Protein AF-A0A151Z0E7-F1 (afdb_monomer_lite)

Sequence (100 aa):
MGKRKIGKLGTPREKFATNGQTYTHAEGDVFWHLYKYRKSKKILGGKATLVVDRPFCGPCGDGRGVQNLVEEVGLDELIVKTPDGKEIIRPRPGYKRQSW

Secondary structure (DSSP, 8-state):
-----------GGGS-SS-TTGGGSHHHHHHHHHHHHHHHTT----EEEEE-SSPPPTTTTTT-HHHHHHHHTT-SEEEEEETTEEEEE-PPTT--PPP-

Structure (mmCIF, N/CA/C/O backbone):
data_AF-A0A151Z0E7-F1
#
_entry.id   AF-A0A151Z0E7-F1
#
loop_
_atom_site.group_PDB
_atom_site.id
_atom_site.type_symbol
_atom_site.label_atom_id
_atom_site.label_alt_id
_atom_site.label_comp_id
_atom_site.label_asym_id
_atom_site.label_entity_id
_atom_site.label_seq_id
_atom_site.pdbx_PDB_ins_code
_atom_site.Cartn_x
_atom_site.Cartn_y
_atom_site.Cartn_z
_atom_site.occupancy
_atom_site.B_iso_or_equiv
_atom_site.auth_seq_id
_atom_site.auth_comp_id
_atom_site.auth_asym_id
_atom_site.auth_atom_id
_atom_site.pdbx_PDB_model_num
ATOM 1 N N . MET A 1 1 ? -30.453 31.744 -26.402 1.00 42.69 1 MET A N 1
ATOM 2 C CA . MET A 1 1 ? -29.267 30.858 -26.312 1.00 42.69 1 MET A CA 1
ATOM 3 C C . MET A 1 1 ? -28.765 30.791 -24.871 1.00 42.69 1 MET A C 1
ATOM 5 O O . MET A 1 1 ? -28.176 31.752 -24.393 1.00 42.69 1 MET A O 1
ATOM 9 N N . GLY A 1 2 ? -29.038 29.696 -24.155 1.00 37.84 2 GLY A N 1
ATOM 10 C CA . GLY A 1 2 ? -28.633 29.522 -22.754 1.00 37.84 2 GLY A CA 1
ATOM 11 C C . GLY A 1 2 ? -27.142 29.200 -22.611 1.00 37.84 2 GLY A C 1
ATOM 12 O O . GLY A 1 2 ? -26.643 28.260 -23.229 1.00 37.84 2 GLY A O 1
ATOM 13 N N . LYS A 1 3 ? -26.423 29.970 -21.787 1.00 41.34 3 LYS A N 1
ATOM 14 C CA . LYS A 1 3 ? -25.031 29.677 -21.422 1.00 41.34 3 LYS A CA 1
ATOM 15 C C . LYS A 1 3 ? -25.011 28.451 -20.503 1.00 41.34 3 LYS A C 1
ATOM 17 O O . LYS A 1 3 ? -25.486 28.517 -19.371 1.00 41.34 3 LYS A O 1
ATOM 22 N N . ARG A 1 4 ? -24.476 27.327 -20.993 1.00 39.62 4 ARG A N 1
ATOM 23 C CA . ARG A 1 4 ? -24.214 26.124 -20.186 1.00 39.62 4 ARG A CA 1
ATOM 24 C C . ARG A 1 4 ? -23.253 26.491 -19.053 1.00 39.62 4 ARG A C 1
ATOM 26 O O . ARG A 1 4 ? -22.113 26.868 -19.310 1.00 39.62 4 ARG A O 1
ATOM 33 N N . LYS A 1 5 ? -23.719 26.392 -17.805 1.00 41.59 5 LYS A N 1
ATOM 34 C CA . LYS A 1 5 ? -22.858 26.465 -16.622 1.00 41.59 5 LYS A CA 1
ATOM 35 C C . LYS A 1 5 ? -21.966 25.226 -16.631 1.00 41.59 5 LYS A C 1
ATOM 37 O O . LYS A 1 5 ? -22.448 24.120 -16.409 1.00 41.59 5 LYS A O 1
ATOM 42 N N . ILE A 1 6 ? -20.682 25.417 -16.921 1.00 51.28 6 ILE A N 1
ATOM 43 C CA . ILE A 1 6 ? -19.656 24.399 -16.698 1.00 51.28 6 ILE A CA 1
ATOM 44 C C . ILE A 1 6 ? -19.621 24.195 -15.183 1.00 51.28 6 ILE A C 1
ATOM 46 O O . ILE A 1 6 ? -19.205 25.086 -14.440 1.00 51.28 6 ILE A O 1
ATOM 50 N N . GLY A 1 7 ? -20.180 23.075 -14.721 1.00 40.00 7 GLY A N 1
ATOM 51 C CA . GLY A 1 7 ? -20.132 22.691 -13.317 1.00 40.00 7 GLY A CA 1
ATOM 52 C C . GLY A 1 7 ? -18.682 22.717 -12.852 1.00 40.00 7 GLY A C 1
ATOM 53 O O . GLY A 1 7 ? -17.802 22.228 -13.560 1.00 40.00 7 GLY A O 1
ATOM 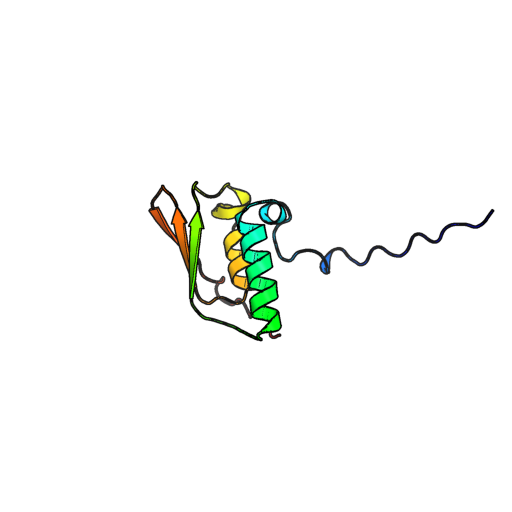54 N N . LYS A 1 8 ? -18.436 23.340 -11.694 1.00 43.38 8 LYS A N 1
ATOM 55 C CA . LYS A 1 8 ? -17.125 23.354 -11.044 1.00 43.38 8 LYS A CA 1
ATOM 56 C C . LYS A 1 8 ? -16.624 21.913 -10.973 1.00 43.38 8 LYS A C 1
ATOM 58 O O . LYS A 1 8 ? -17.156 21.117 -10.203 1.00 43.38 8 LYS A O 1
ATOM 63 N N . LEU A 1 9 ? -15.627 21.584 -11.791 1.00 40.03 9 LEU A N 1
ATOM 64 C CA . LEU A 1 9 ? -14.808 20.402 -11.581 1.00 40.03 9 LEU A CA 1
ATOM 65 C C . LEU A 1 9 ? -14.248 20.552 -10.166 1.00 40.03 9 LEU A C 1
ATOM 67 O O . LEU A 1 9 ? -13.531 21.514 -9.886 1.00 40.03 9 LEU A O 1
ATOM 71 N N . GLY A 1 10 ? -14.686 19.669 -9.265 1.00 41.50 10 GLY A N 1
ATOM 72 C CA . GLY A 1 10 ? -14.189 19.601 -7.897 1.00 41.50 10 GLY A CA 1
ATOM 73 C C . GLY A 1 10 ? -12.664 19.636 -7.897 1.00 41.50 10 GLY A C 1
ATOM 74 O O . GLY A 1 10 ? -12.017 19.174 -8.841 1.00 41.50 10 GLY A O 1
ATOM 75 N N . THR A 1 11 ? -12.093 20.261 -6.873 1.00 39.81 11 THR A N 1
ATOM 76 C CA . THR A 1 11 ? -10.648 20.469 -6.781 1.00 39.81 11 THR A CA 1
ATOM 77 C C . THR A 1 11 ? -9.894 19.144 -6.992 1.00 39.81 11 THR A C 1
ATOM 79 O O . THR A 1 11 ? -10.347 18.118 -6.481 1.00 39.81 11 THR A O 1
ATOM 82 N N . PRO A 1 12 ? -8.738 19.125 -7.682 1.00 44.06 12 PRO A N 1
ATOM 83 C CA . PRO A 1 12 ? -8.000 17.890 -7.981 1.00 44.06 12 PRO A CA 1
ATOM 84 C C . PRO A 1 12 ? -7.623 17.033 -6.758 1.00 44.06 12 PRO A C 1
ATOM 86 O O . PRO A 1 12 ? -7.248 15.879 -6.914 1.00 44.06 12 PRO A O 1
ATOM 89 N N . ARG A 1 13 ? -7.738 17.569 -5.534 1.00 40.88 13 ARG A N 1
ATOM 90 C CA . ARG A 1 13 ? -7.376 16.890 -4.280 1.00 40.88 13 ARG A CA 1
ATOM 91 C C . ARG A 1 13 ? -8.344 15.790 -3.837 1.00 40.88 13 ARG A C 1
ATOM 93 O O . ARG A 1 13 ? -7.994 15.046 -2.931 1.00 40.88 13 ARG A O 1
ATOM 100 N N . GLU A 1 14 ? -9.511 15.654 -4.465 1.00 41.69 14 GLU A N 1
ATOM 101 C CA . GLU A 1 14 ? -10.423 14.524 -4.205 1.00 41.69 14 GLU A CA 1
ATOM 102 C C . GLU A 1 14 ? -10.215 13.341 -5.167 1.00 41.69 14 GLU A C 1
ATOM 104 O O . GLU A 1 14 ? -10.898 12.324 -5.059 1.00 41.69 14 GLU A O 1
ATOM 109 N N . LYS A 1 15 ? -9.257 13.432 -6.099 1.00 42.47 15 LYS A N 1
ATOM 110 C CA . LYS A 1 15 ? -8.973 12.377 -7.075 1.00 42.47 15 LYS A CA 1
ATOM 111 C C . LYS A 1 15 ? -7.508 11.952 -6.996 1.00 42.47 15 LYS A C 1
ATOM 113 O O . LYS A 1 15 ? -6.644 12.579 -7.594 1.00 42.47 15 LYS A O 1
ATOM 118 N N . PHE A 1 16 ? -7.319 10.825 -6.308 1.00 41.72 16 PHE A N 1
ATOM 119 C CA . PHE A 1 16 ? -6.128 9.972 -6.248 1.00 41.72 16 PHE A CA 1
ATOM 120 C C . PHE A 1 16 ? -5.041 10.426 -5.263 1.00 41.72 16 PHE A C 1
ATOM 122 O O . PHE A 1 16 ? -4.284 11.355 -5.522 1.00 41.72 16 PHE A O 1
ATOM 129 N N . ALA A 1 17 ? -4.937 9.717 -4.133 1.00 47.62 17 ALA A N 1
ATOM 130 C CA . ALA A 1 17 ? -3.751 9.750 -3.275 1.00 47.62 17 ALA A CA 1
ATOM 131 C C . ALA A 1 17 ? -2.656 8.755 -3.762 1.00 47.62 17 ALA A C 1
ATOM 133 O O . ALA A 1 17 ? -1.588 8.634 -3.162 1.00 47.62 17 ALA A O 1
ATOM 134 N N . THR A 1 18 ? -2.869 8.169 -4.947 1.00 48.84 18 THR A N 1
ATOM 135 C CA . THR A 1 18 ? -1.894 7.436 -5.758 1.00 48.84 18 THR A CA 1
ATOM 136 C C . THR A 1 18 ? -1.179 8.398 -6.708 1.00 48.84 18 THR A C 1
ATOM 138 O O . THR A 1 18 ? -1.822 9.288 -7.270 1.00 48.84 18 THR A O 1
ATOM 141 N N . ASN A 1 19 ? 0.117 8.205 -6.997 1.00 54.41 19 ASN A N 1
ATOM 142 C CA . ASN A 1 19 ? 0.709 8.921 -8.135 1.00 54.41 19 ASN A CA 1
ATOM 143 C C . ASN A 1 19 ? -0.103 8.568 -9.408 1.00 54.41 19 ASN A C 1
ATOM 145 O O . ASN A 1 19 ? -0.548 7.429 -9.570 1.00 54.41 19 ASN A O 1
ATOM 149 N N . GLY A 1 20 ? -0.368 9.542 -10.285 1.00 52.97 20 GLY A N 1
ATOM 150 C CA . GLY A 1 20 ? -1.294 9.348 -11.414 1.00 52.97 20 GLY A CA 1
ATOM 151 C C . GLY A 1 20 ? -0.871 8.260 -12.414 1.00 52.97 20 GLY A C 1
ATOM 152 O O . GLY A 1 20 ? -1.687 7.835 -13.221 1.00 52.97 20 GLY A O 1
ATOM 153 N N . GLN A 1 21 ? 0.383 7.801 -12.355 1.00 55.03 21 GLN A N 1
ATOM 154 C CA . GLN A 1 21 ? 0.910 6.701 -13.170 1.00 55.03 21 GLN A CA 1
ATOM 155 C C . GLN A 1 21 ? 0.587 5.323 -12.579 1.00 55.03 21 GLN A C 1
ATOM 157 O O . GLN A 1 21 ? 0.325 4.384 -13.317 1.00 55.03 21 GLN A O 1
ATOM 162 N N . THR A 1 22 ? 0.550 5.198 -11.251 1.00 61.91 22 THR A N 1
ATOM 163 C CA . THR A 1 22 ? 0.248 3.926 -10.581 1.00 61.91 22 THR A CA 1
ATOM 164 C C . THR A 1 22 ? -1.223 3.552 -10.769 1.00 61.91 22 THR A C 1
ATOM 166 O O . THR A 1 22 ? -1.535 2.373 -10.857 1.00 61.91 22 THR A O 1
ATOM 169 N N . TYR A 1 23 ? -2.124 4.535 -10.911 1.00 64.38 23 TYR A N 1
ATOM 170 C CA . TYR A 1 23 ? -3.565 4.308 -11.103 1.00 64.38 23 TYR A CA 1
ATOM 171 C C . TYR A 1 23 ? -3.911 3.449 -12.334 1.00 64.38 23 TYR A C 1
ATOM 173 O O . TYR A 1 23 ? -4.913 2.743 -12.316 1.00 64.38 23 TYR A O 1
ATOM 181 N N . THR A 1 24 ? -3.101 3.494 -13.396 1.00 72.38 24 THR A N 1
ATOM 182 C CA . THR A 1 24 ? -3.329 2.707 -14.622 1.00 72.38 24 THR A CA 1
ATOM 183 C C . THR A 1 24 ? -2.515 1.414 -14.672 1.00 72.38 24 THR A C 1
ATOM 185 O O . THR A 1 24 ? -2.562 0.704 -15.674 1.00 72.38 24 THR A O 1
ATOM 188 N N . HIS A 1 25 ? -1.751 1.107 -13.624 1.00 80.69 25 HIS A N 1
ATOM 189 C CA . HIS A 1 25 ? -0.927 -0.093 -13.531 1.00 80.69 25 HIS A CA 1
ATOM 190 C C . HIS A 1 25 ? -1.614 -1.188 -12.702 1.00 80.69 25 HIS A C 1
ATOM 192 O O . HIS A 1 25 ? -2.518 -0.918 -11.910 1.00 80.69 25 HIS A O 1
ATOM 198 N N . ALA A 1 26 ? -1.158 -2.433 -12.870 1.00 81.25 26 ALA A N 1
ATOM 199 C CA . ALA A 1 26 ? -1.719 -3.596 -12.181 1.00 81.25 26 ALA A CA 1
ATOM 200 C C . ALA A 1 26 ? -1.672 -3.446 -10.649 1.00 81.25 26 ALA A C 1
ATOM 202 O O . ALA A 1 26 ? -2.619 -3.811 -9.954 1.00 81.25 26 ALA A O 1
ATOM 203 N N . GLU A 1 27 ? -0.603 -2.848 -10.120 1.00 85.81 27 GLU A N 1
ATOM 204 C CA . GLU A 1 27 ? -0.444 -2.572 -8.695 1.00 85.81 27 GLU A CA 1
ATOM 205 C C . GLU A 1 27 ? -1.518 -1.594 -8.201 1.00 85.81 27 GLU A C 1
ATOM 207 O O . GLU A 1 27 ? -2.132 -1.825 -7.160 1.00 85.81 27 GLU A O 1
ATOM 212 N N . GLY A 1 28 ? -1.801 -0.530 -8.957 1.00 85.12 28 GLY A N 1
ATOM 213 C CA . GLY A 1 28 ? -2.829 0.442 -8.590 1.00 85.12 28 GLY A CA 1
ATOM 214 C C . GLY A 1 28 ? -4.233 -0.147 -8.566 1.00 85.12 28 GLY A C 1
ATOM 215 O O . GLY A 1 28 ? -4.982 0.127 -7.628 1.00 85.12 28 GLY A O 1
ATOM 216 N N . ASP A 1 29 ? -4.584 -0.986 -9.542 1.00 87.25 29 ASP A N 1
ATOM 217 C CA . ASP A 1 29 ? -5.913 -1.607 -9.608 1.00 87.25 29 ASP A CA 1
ATOM 218 C C . ASP A 1 29 ? -6.172 -2.541 -8.413 1.00 87.25 29 ASP A C 1
ATOM 220 O O . ASP A 1 29 ? -7.177 -2.412 -7.701 1.00 87.25 29 ASP A O 1
ATOM 224 N N . VAL A 1 30 ? -5.213 -3.421 -8.105 1.00 90.25 30 VAL A N 1
ATOM 225 C CA . VAL A 1 30 ? -5.323 -4.347 -6.966 1.00 90.25 30 VAL A CA 1
ATOM 226 C C . VAL A 1 30 ? -5.412 -3.583 -5.644 1.00 90.25 30 VAL A C 1
ATOM 228 O O . VAL A 1 30 ? -6.248 -3.907 -4.792 1.00 90.25 30 VAL A O 1
ATOM 231 N N . PHE A 1 31 ? -4.605 -2.534 -5.466 1.00 92.19 31 PHE A N 1
ATOM 232 C CA . PHE A 1 31 ? -4.675 -1.710 -4.260 1.00 92.19 31 PHE A CA 1
ATOM 233 C C . PHE A 1 31 ? -5.959 -0.889 -4.174 1.00 92.19 31 PHE A C 1
ATOM 235 O O . PHE A 1 31 ? -6.471 -0.703 -3.072 1.00 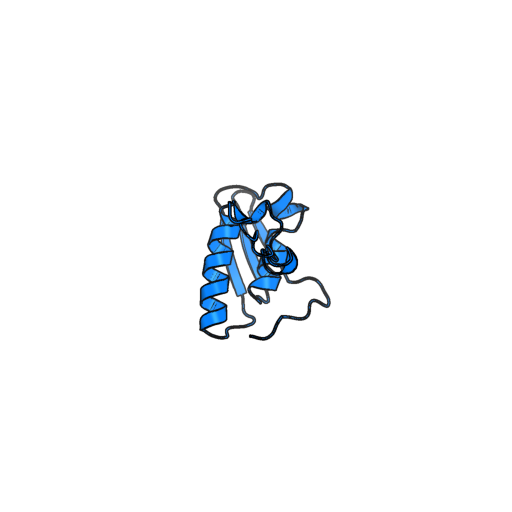92.19 31 PHE A O 1
ATOM 242 N N . TRP A 1 32 ? -6.545 -0.459 -5.293 1.00 89.31 32 TRP A N 1
ATOM 243 C CA . TRP A 1 32 ? -7.846 0.206 -5.288 1.00 89.31 32 TRP A CA 1
ATOM 244 C C . TRP A 1 32 ? -8.969 -0.727 -4.823 1.00 89.31 32 TRP A C 1
ATOM 246 O O . TRP A 1 32 ? -9.832 -0.341 -4.025 1.00 89.31 32 TRP A O 1
ATOM 256 N N . HIS A 1 33 ? -8.957 -1.982 -5.273 1.00 89.31 33 HIS A N 1
ATOM 257 C CA . HIS A 1 33 ? -9.882 -3.005 -4.783 1.00 89.31 33 HIS A CA 1
ATOM 258 C C . HIS A 1 33 ? -9.683 -3.288 -3.295 1.00 89.31 33 HIS A C 1
ATOM 260 O O . HIS A 1 33 ? -10.659 -3.294 -2.534 1.00 89.31 33 HIS A O 1
ATOM 266 N N . LEU A 1 34 ? -8.430 -3.421 -2.861 1.00 92.19 34 LEU A N 1
ATOM 267 C CA . LEU A 1 34 ? -8.089 -3.603 -1.456 1.00 92.19 34 LEU A CA 1
ATOM 268 C C . LEU A 1 34 ? -8.532 -2.409 -0.597 1.00 92.19 34 LEU A C 1
ATOM 270 O O . LEU A 1 34 ? -9.117 -2.612 0.468 1.00 92.19 34 LEU A O 1
ATOM 274 N N . TYR A 1 35 ? -8.315 -1.181 -1.068 1.00 91.81 35 TYR A N 1
ATOM 275 C CA . TYR A 1 35 ? -8.738 0.053 -0.408 1.00 91.81 35 TYR A CA 1
ATOM 276 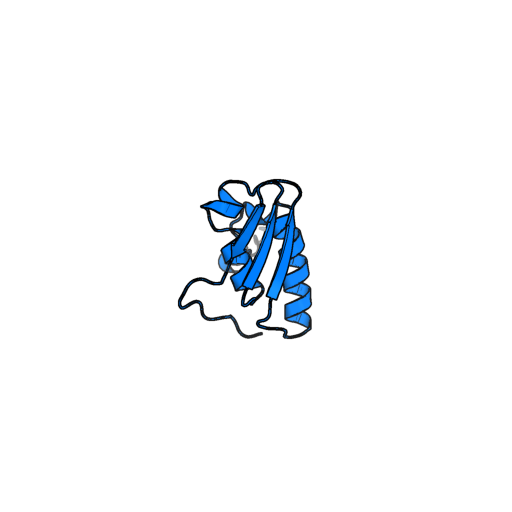C C . TYR A 1 35 ? -10.247 0.057 -0.168 1.00 91.81 35 TYR A C 1
ATOM 278 O O . TYR A 1 35 ? -10.693 0.180 0.973 1.00 91.81 35 TYR A O 1
ATOM 286 N N . LYS A 1 36 ? -11.045 -0.142 -1.229 1.00 90.44 36 LYS A N 1
ATOM 287 C CA . LYS A 1 36 ? -12.514 -0.174 -1.137 1.00 90.44 36 LYS A CA 1
ATOM 288 C C . LYS A 1 36 ? -12.987 -1.230 -0.137 1.00 90.44 36 LYS A C 1
ATOM 290 O O . LYS A 1 36 ? -13.827 -0.934 0.715 1.00 90.44 36 LYS A O 1
ATOM 295 N N . TYR A 1 37 ? -12.420 -2.437 -0.206 1.00 92.56 37 TYR A N 1
ATOM 296 C CA . TYR A 1 37 ? -12.747 -3.521 0.717 1.00 92.56 37 TYR A CA 1
ATOM 297 C C . TYR A 1 37 ? -12.432 -3.143 2.170 1.00 92.56 37 TYR A C 1
ATOM 299 O O . TYR A 1 37 ? -13.326 -3.154 3.019 1.00 92.56 37 TYR A O 1
ATOM 307 N N . ARG A 1 38 ? -11.190 -2.745 2.461 1.00 93.44 38 ARG A N 1
ATOM 308 C CA . ARG A 1 38 ? -10.735 -2.424 3.824 1.00 93.44 38 ARG A CA 1
ATOM 309 C C . ARG A 1 38 ? -11.478 -1.236 4.413 1.00 93.44 38 ARG A C 1
ATOM 311 O O . ARG A 1 38 ? -11.859 -1.296 5.579 1.00 93.44 38 ARG A O 1
ATOM 318 N N . LYS A 1 39 ? -11.758 -0.211 3.605 1.00 91.06 39 LYS A N 1
ATOM 319 C CA . LYS A 1 39 ? -12.579 0.935 4.003 1.00 91.06 39 LYS A CA 1
ATOM 320 C C . LYS A 1 39 ? -13.988 0.506 4.397 1.00 91.06 39 LYS A C 1
ATOM 322 O O . LYS A 1 39 ? -14.449 0.864 5.474 1.00 91.06 39 LYS A O 1
ATOM 327 N N . SER A 1 40 ? -14.645 -0.325 3.583 1.00 93.38 40 SER A N 1
ATOM 328 C CA . SER A 1 40 ?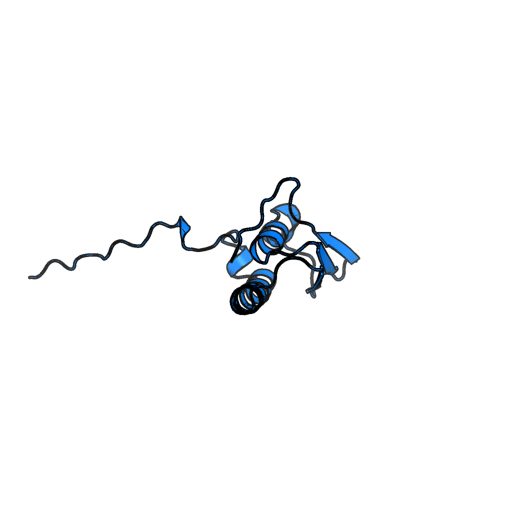 -15.996 -0.828 3.892 1.00 93.38 40 SER A CA 1
ATOM 329 C C . SER A 1 40 ? -16.056 -1.659 5.180 1.00 93.38 40 SER A C 1
ATOM 331 O O . SER A 1 40 ? -17.084 -1.697 5.850 1.00 93.38 40 SER A O 1
ATOM 333 N N . LYS A 1 41 ? -14.946 -2.315 5.536 1.00 95.19 41 LYS A N 1
ATOM 334 C CA . LYS A 1 41 ? -14.815 -3.159 6.728 1.00 95.19 41 LYS A CA 1
ATOM 335 C C . LYS A 1 41 ? -14.158 -2.453 7.917 1.00 95.19 41 LYS A C 1
ATOM 337 O O . LYS A 1 41 ? -14.010 -3.084 8.957 1.00 95.19 41 LYS A O 1
ATOM 342 N N . LYS A 1 42 ? -13.759 -1.183 7.773 1.00 93.69 42 LYS A N 1
ATOM 343 C CA . LYS A 1 42 ? -12.998 -0.414 8.776 1.00 93.69 42 LYS A CA 1
ATOM 344 C C . LYS A 1 42 ? -11.745 -1.144 9.280 1.00 93.69 42 LYS A C 1
ATOM 346 O O . LYS A 1 42 ? -11.438 -1.148 10.468 1.00 93.69 42 LYS A O 1
ATOM 351 N N . ILE A 1 43 ? -11.024 -1.798 8.368 1.00 93.75 43 ILE A N 1
ATOM 352 C CA . ILE A 1 43 ? -9.799 -2.541 8.690 1.00 93.75 43 ILE A CA 1
ATOM 353 C C . ILE A 1 43 ? -8.591 -1.614 8.545 1.00 93.75 43 ILE A C 1
ATOM 355 O O . ILE A 1 43 ? -8.369 -1.040 7.478 1.00 93.75 43 ILE A O 1
ATOM 359 N N . LEU A 1 44 ? -7.780 -1.539 9.600 1.00 94.31 44 LEU A N 1
ATOM 360 C CA . LEU A 1 44 ? -6.502 -0.830 9.651 1.00 94.31 44 LEU A CA 1
ATOM 361 C C . LEU A 1 44 ? -5.402 -1.760 10.179 1.00 94.31 44 LEU A C 1
ATOM 363 O O . LEU A 1 44 ? -5.669 -2.672 10.957 1.00 94.31 44 LEU A O 1
ATOM 367 N N . GLY A 1 45 ? -4.165 -1.519 9.752 1.00 93.88 45 GLY A N 1
ATOM 368 C CA . GLY A 1 45 ? -2.993 -2.322 10.099 1.00 93.88 45 GLY A CA 1
ATOM 369 C C . GLY A 1 45 ? -2.936 -3.681 9.396 1.00 93.88 45 GLY A C 1
ATOM 370 O O . GLY A 1 45 ? -3.650 -3.959 8.427 1.00 93.88 45 GLY A O 1
ATOM 371 N N . GLY A 1 46 ? -2.060 -4.543 9.885 1.00 95.44 46 GLY A N 1
ATOM 372 C CA . GLY A 1 46 ? -1.819 -5.875 9.358 1.00 95.44 46 GLY A CA 1
ATOM 373 C C . GLY A 1 46 ? -0.834 -5.908 8.193 1.00 95.44 46 GLY A C 1
ATOM 374 O O . GLY A 1 46 ? -0.318 -4.891 7.720 1.00 95.44 46 GLY A O 1
ATOM 375 N N . LYS A 1 47 ? -0.571 -7.134 7.744 1.00 97.25 47 LYS A N 1
ATOM 376 C CA . LYS A 1 47 ? 0.400 -7.443 6.699 1.00 97.25 47 LYS A CA 1
ATOM 377 C C . LYS A 1 47 ? -0.303 -7.985 5.463 1.00 97.25 47 LYS A C 1
ATOM 379 O O . LYS A 1 47 ? -1.269 -8.735 5.589 1.00 97.25 47 LYS A O 1
ATOM 384 N N . ALA A 1 48 ? 0.201 -7.645 4.284 1.00 96.44 48 ALA A N 1
ATOM 385 C CA . ALA A 1 48 ? -0.262 -8.205 3.017 1.00 96.44 48 ALA A CA 1
ATOM 386 C C . ALA A 1 48 ? 0.915 -8.713 2.178 1.00 96.44 48 ALA A C 1
ATOM 388 O O . ALA A 1 48 ? 2.069 -8.359 2.424 1.00 96.44 48 ALA A O 1
ATOM 389 N N . THR A 1 49 ? 0.621 -9.550 1.183 1.00 96.88 49 THR A N 1
ATOM 390 C CA . THR A 1 49 ? 1.593 -9.962 0.165 1.00 96.88 49 THR A CA 1
ATOM 391 C C . THR A 1 49 ? 1.086 -9.555 -1.209 1.00 96.88 49 THR A C 1
ATOM 393 O O . THR A 1 49 ? -0.044 -9.887 -1.560 1.00 96.88 49 THR A O 1
ATOM 396 N N . LEU A 1 50 ? 1.927 -8.866 -1.975 1.00 95.19 50 LEU A N 1
ATOM 397 C CA . LEU A 1 50 ? 1.736 -8.627 -3.399 1.00 95.19 50 LEU A CA 1
ATOM 398 C C . LEU A 1 50 ? 2.664 -9.565 -4.172 1.00 95.19 50 LEU A C 1
ATOM 400 O O . LEU A 1 50 ? 3.848 -9.672 -3.857 1.00 95.19 50 LEU A O 1
ATOM 404 N N . VAL A 1 51 ? 2.124 -10.243 -5.177 1.00 95.06 51 VAL A N 1
ATOM 405 C CA . VAL A 1 51 ? 2.903 -11.051 -6.117 1.00 95.06 51 VAL A CA 1
ATOM 406 C C . VAL A 1 51 ? 2.749 -10.412 -7.484 1.00 95.06 51 VAL A C 1
ATOM 408 O O . VAL A 1 51 ? 1.622 -10.181 -7.918 1.00 95.06 51 VAL A O 1
ATOM 411 N N . VAL A 1 52 ? 3.870 -10.115 -8.130 1.00 91.75 52 VAL A N 1
ATOM 412 C CA . VAL A 1 52 ? 3.917 -9.559 -9.483 1.00 91.75 52 VAL A CA 1
ATOM 413 C C . VAL A 1 52 ? 4.785 -10.438 -10.371 1.00 91.75 52 VAL A C 1
ATOM 415 O O . VAL A 1 52 ? 5.713 -11.100 -9.910 1.00 91.75 52 VAL A O 1
ATOM 418 N N . ASP A 1 53 ? 4.456 -10.456 -11.653 1.00 92.56 53 ASP A N 1
ATOM 419 C CA . ASP A 1 53 ? 5.120 -11.240 -12.694 1.00 92.56 53 ASP A CA 1
ATOM 420 C C . ASP A 1 53 ? 6.360 -10.547 -13.274 1.00 92.56 53 ASP A C 1
ATOM 422 O O . ASP A 1 53 ? 7.129 -11.168 -14.004 1.00 92.56 53 ASP A O 1
ATOM 426 N N . ARG A 1 54 ? 6.576 -9.275 -12.931 1.00 89.62 54 ARG A N 1
ATOM 427 C CA . ARG A 1 54 ? 7.733 -8.479 -13.340 1.00 89.62 54 ARG A CA 1
ATOM 428 C C . ARG A 1 54 ? 8.176 -7.513 -12.238 1.00 89.62 54 ARG A C 1
ATOM 430 O O . ARG A 1 54 ? 7.379 -7.195 -11.355 1.00 89.62 54 ARG A O 1
ATOM 437 N N . PRO A 1 55 ? 9.417 -7.009 -12.292 1.00 89.06 55 PRO A N 1
ATOM 438 C CA . PRO A 1 55 ? 9.869 -5.947 -11.399 1.00 89.06 55 PRO A CA 1
ATOM 439 C C . PRO A 1 55 ? 9.040 -4.673 -11.587 1.00 89.06 55 PRO A C 1
ATOM 441 O O . PRO A 1 55 ? 8.515 -4.410 -12.675 1.00 89.06 55 PRO A O 1
ATOM 444 N N . PHE A 1 56 ? 8.935 -3.861 -10.536 1.00 89.00 56 PHE A N 1
ATOM 445 C CA . PHE A 1 56 ? 8.240 -2.583 -10.635 1.00 89.00 56 PHE A CA 1
ATOM 446 C C . PHE A 1 56 ? 8.916 -1.659 -11.646 1.00 89.00 56 PHE A C 1
ATOM 448 O O . PHE A 1 56 ? 10.140 -1.579 -11.737 1.00 89.00 56 PHE A O 1
ATOM 455 N N . CYS A 1 57 ? 8.108 -0.892 -12.376 1.00 89.25 57 CYS A N 1
ATOM 456 C CA . CYS A 1 57 ? 8.638 0.237 -13.128 1.00 89.25 57 CYS A CA 1
ATOM 457 C C . CYS A 1 57 ? 9.139 1.331 -12.169 1.00 89.25 57 CYS A C 1
ATOM 459 O O . CYS A 1 57 ? 8.698 1.405 -11.018 1.00 89.25 57 CYS A O 1
ATOM 461 N N . GLY A 1 58 ? 9.976 2.244 -12.674 1.00 86.88 58 GLY A N 1
ATOM 462 C CA . GLY A 1 58 ? 10.521 3.361 -11.891 1.00 86.88 58 GLY A CA 1
ATOM 463 C C . GLY A 1 58 ? 9.468 4.102 -11.048 1.00 86.88 58 GLY A C 1
ATOM 464 O O . GLY A 1 58 ? 9.649 4.219 -9.843 1.00 86.88 58 GLY A O 1
ATOM 465 N N . PRO A 1 59 ? 8.318 4.537 -11.601 1.00 86.50 59 PRO A N 1
ATOM 466 C CA . PRO A 1 59 ? 7.279 5.207 -10.809 1.00 86.50 59 PRO A CA 1
ATOM 467 C C . PRO A 1 59 ? 6.640 4.366 -9.689 1.00 86.50 59 PRO A C 1
ATOM 469 O O . PRO A 1 59 ? 6.249 4.925 -8.661 1.00 86.50 59 PRO A O 1
ATOM 472 N N . CYS A 1 60 ? 6.495 3.051 -9.878 1.00 86.06 60 CYS A N 1
ATOM 473 C CA . CYS A 1 60 ? 5.887 2.161 -8.882 1.00 86.06 60 CYS A CA 1
ATOM 474 C C . CYS A 1 60 ? 6.884 1.800 -7.769 1.00 86.06 60 CYS A C 1
ATOM 476 O O . CYS A 1 60 ? 6.513 1.855 -6.594 1.00 86.06 60 CYS A O 1
ATOM 478 N N . GLY A 1 61 ? 8.133 1.500 -8.145 1.00 88.00 61 GLY A N 1
ATOM 479 C CA . GLY A 1 61 ? 9.240 1.148 -7.251 1.00 88.00 61 GLY A CA 1
ATOM 480 C C . GLY A 1 61 ? 9.981 2.377 -6.722 1.00 88.00 61 GLY A C 1
ATOM 481 O O . GLY A 1 61 ? 9.620 2.909 -5.672 1.00 88.00 61 GLY A O 1
ATOM 482 N N . ASP A 1 62 ? 10.990 2.855 -7.457 1.00 86.81 62 ASP A N 1
ATOM 483 C CA . ASP A 1 62 ? 11.886 3.961 -7.060 1.00 86.81 62 ASP A CA 1
ATOM 484 C C . ASP A 1 62 ? 11.142 5.259 -6.707 1.00 86.81 62 ASP A C 1
ATOM 486 O O . ASP A 1 62 ? 11.484 5.969 -5.758 1.00 86.81 62 ASP A O 1
ATOM 490 N N . GLY A 1 63 ? 10.071 5.550 -7.447 1.00 86.00 63 GLY A N 1
ATOM 491 C CA . GLY A 1 63 ? 9.160 6.674 -7.236 1.00 86.00 63 GLY A CA 1
ATOM 492 C C . GLY A 1 63 ? 8.195 6.484 -6.064 1.00 86.00 63 GLY A C 1
ATOM 493 O O . GLY A 1 63 ? 7.364 7.358 -5.809 1.00 86.00 63 GLY A O 1
ATOM 494 N N . ARG A 1 64 ? 8.296 5.360 -5.344 1.00 89.06 64 ARG A N 1
ATOM 495 C CA . ARG A 1 64 ? 7.535 5.025 -4.132 1.00 89.06 64 ARG A CA 1
ATOM 496 C C . ARG A 1 64 ? 6.020 4.967 -4.337 1.00 89.06 64 ARG A C 1
ATOM 498 O O . ARG A 1 64 ? 5.267 5.126 -3.376 1.00 89.06 64 ARG A O 1
ATOM 505 N N . GLY A 1 65 ? 5.557 4.718 -5.563 1.00 90.19 65 GLY A N 1
ATOM 506 C CA . GLY A 1 65 ? 4.133 4.573 -5.875 1.00 90.19 65 GLY A CA 1
ATOM 507 C C . GLY A 1 65 ? 3.460 3.516 -5.000 1.00 90.19 65 GLY A C 1
ATOM 508 O O . GLY A 1 65 ? 2.468 3.810 -4.336 1.00 90.19 65 GLY A O 1
ATOM 509 N N . VAL A 1 66 ? 4.064 2.329 -4.896 1.00 92.31 66 VAL A N 1
ATOM 510 C CA . VAL A 1 66 ? 3.542 1.234 -4.060 1.00 92.31 66 VAL A CA 1
ATOM 511 C C . VAL A 1 66 ? 3.630 1.555 -2.567 1.00 92.31 66 VAL A C 1
ATOM 513 O O . VAL A 1 66 ? 2.718 1.225 -1.816 1.00 92.31 66 VAL A O 1
ATOM 516 N N . GLN A 1 67 ? 4.669 2.259 -2.112 1.00 94.12 67 GLN A N 1
ATOM 517 C CA . GLN A 1 67 ? 4.754 2.688 -0.710 1.00 94.12 67 GLN A CA 1
ATOM 518 C C . GLN A 1 67 ? 3.618 3.653 -0.332 1.00 94.12 67 GLN A C 1
ATOM 520 O O . GLN A 1 67 ? 3.037 3.507 0.742 1.00 94.12 67 GLN A O 1
ATOM 525 N N . ASN A 1 68 ? 3.258 4.590 -1.216 1.00 91.81 68 ASN A N 1
ATOM 526 C CA . ASN A 1 68 ? 2.096 5.460 -1.002 1.00 91.81 68 ASN A CA 1
ATOM 527 C C . ASN A 1 68 ? 0.793 4.643 -0.954 1.00 91.81 68 ASN A C 1
ATOM 529 O O . ASN A 1 68 ? -0.035 4.872 -0.078 1.00 91.81 68 ASN A O 1
ATOM 533 N N . LEU A 1 69 ? 0.648 3.633 -1.819 1.00 91.81 69 LEU A N 1
ATOM 534 C CA . LEU A 1 69 ? -0.516 2.745 -1.789 1.00 91.81 69 LEU A CA 1
ATOM 535 C C . LEU A 1 69 ? -0.639 1.993 -0.454 1.00 91.81 69 LEU A C 1
ATOM 537 O O . LEU A 1 69 ? -1.732 1.907 0.101 1.00 91.81 69 LEU A O 1
ATOM 541 N N . VAL A 1 70 ? 0.471 1.475 0.088 1.00 94.62 70 VAL A N 1
ATOM 542 C CA . VAL A 1 70 ? 0.528 0.802 1.406 1.00 94.62 70 VAL A CA 1
ATOM 543 C C . VAL A 1 70 ? 0.014 1.710 2.523 1.00 94.62 70 VAL A C 1
ATOM 545 O O . VAL A 1 70 ? -0.722 1.259 3.406 1.00 94.62 70 VAL A O 1
ATOM 548 N N . GLU A 1 71 ? 0.383 2.986 2.4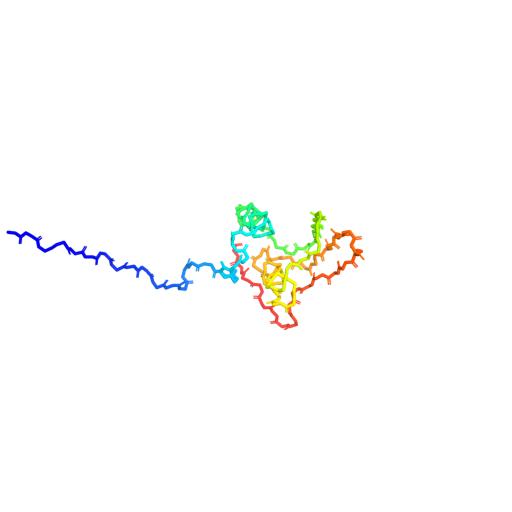73 1.00 93.56 71 GLU A N 1
ATOM 549 C CA . GLU A 1 71 ? -0.087 4.015 3.396 1.00 93.56 71 GLU A CA 1
ATOM 550 C C . GLU A 1 71 ? -1.596 4.260 3.256 1.00 93.56 71 GLU A C 1
ATOM 552 O O . GLU A 1 71 ? -2.316 4.216 4.256 1.00 93.56 71 GLU A O 1
ATOM 557 N N . GLU A 1 72 ? -2.090 4.436 2.028 1.00 90.00 72 GLU A N 1
ATOM 558 C CA . GLU A 1 72 ? -3.506 4.692 1.734 1.00 90.00 72 GLU A CA 1
ATOM 559 C C . GLU A 1 72 ? -4.430 3.538 2.119 1.00 90.00 72 GLU A C 1
ATOM 561 O O . GLU A 1 72 ? -5.525 3.774 2.625 1.00 90.00 72 GLU A O 1
ATOM 566 N N . VAL A 1 73 ? -4.014 2.284 1.905 1.00 92.56 73 VAL A N 1
ATOM 567 C CA . VAL A 1 73 ? -4.796 1.114 2.348 1.00 92.56 73 VAL A CA 1
ATOM 568 C C . VAL A 1 73 ? -4.637 0.832 3.844 1.00 92.56 73 VAL A C 1
ATOM 570 O O . VAL A 1 73 ? -5.291 -0.066 4.387 1.00 92.56 73 VAL A O 1
ATOM 573 N N . GLY A 1 74 ? -3.769 1.586 4.521 1.00 93.44 74 GLY A N 1
ATOM 574 C CA . GLY A 1 74 ? -3.555 1.510 5.956 1.00 93.44 74 GLY A CA 1
ATOM 575 C C . GLY A 1 74 ? -2.922 0.196 6.401 1.00 93.44 74 GLY A C 1
ATOM 576 O O . GLY A 1 74 ? -3.335 -0.339 7.425 1.00 93.44 74 GLY A O 1
ATOM 577 N N . LEU A 1 75 ? -1.966 -0.354 5.651 1.00 95.38 75 LEU A N 1
ATOM 578 C CA . LEU A 1 75 ? -1.199 -1.541 6.059 1.00 95.38 75 LEU A CA 1
ATOM 579 C C . LEU A 1 75 ? -0.049 -1.169 7.016 1.00 95.38 75 LEU A C 1
ATOM 581 O O . LEU A 1 75 ? 0.400 -0.021 7.059 1.00 95.38 75 LEU A O 1
ATOM 585 N N . ASP A 1 76 ? 0.432 -2.136 7.804 1.00 96.62 76 ASP A N 1
ATOM 586 C CA . ASP A 1 76 ? 1.701 -2.035 8.550 1.00 96.62 76 ASP A CA 1
ATOM 587 C C . ASP A 1 76 ? 2.892 -2.461 7.681 1.00 96.62 76 ASP A C 1
ATOM 589 O O . ASP A 1 76 ? 3.983 -1.904 7.788 1.00 96.62 76 ASP A O 1
ATOM 593 N N . GLU A 1 77 ? 2.688 -3.461 6.824 1.00 97.88 77 GLU A N 1
ATOM 594 C CA . GLU A 1 77 ? 3.749 -4.065 6.026 1.00 97.88 77 GLU A CA 1
ATOM 595 C C . GLU A 1 77 ? 3.178 -4.712 4.762 1.00 97.88 77 GLU A C 1
ATOM 597 O O . GLU A 1 77 ? 2.157 -5.404 4.797 1.00 97.88 77 GLU A O 1
ATOM 602 N N . LEU A 1 78 ? 3.876 -4.524 3.650 1.00 97.56 78 LEU A N 1
ATOM 603 C CA . LEU A 1 78 ? 3.659 -5.241 2.408 1.00 97.56 78 LEU A CA 1
ATOM 604 C C . LEU A 1 78 ? 4.907 -6.054 2.087 1.00 97.56 78 LEU A C 1
ATOM 606 O O . LEU A 1 78 ? 6.007 -5.516 1.991 1.00 97.56 78 LEU A O 1
ATOM 610 N N . ILE A 1 79 ? 4.723 -7.349 1.883 1.00 97.88 79 ILE A N 1
ATOM 611 C CA . ILE A 1 79 ? 5.738 -8.211 1.290 1.00 97.88 79 ILE A CA 1
ATOM 612 C C . ILE A 1 79 ? 5.490 -8.231 -0.213 1.00 97.88 79 ILE A C 1
ATOM 614 O O . ILE A 1 79 ? 4.418 -8.651 -0.641 1.00 97.88 79 ILE A O 1
ATOM 618 N N . VAL A 1 80 ? 6.464 -7.824 -1.016 1.00 95.94 80 VAL A N 1
ATOM 619 C CA . VAL A 1 80 ? 6.376 -7.937 -2.473 1.00 95.94 80 VAL A CA 1
ATOM 620 C C . VAL A 1 80 ? 7.240 -9.105 -2.918 1.00 95.94 80 VAL A C 1
ATOM 622 O O . VAL A 1 80 ? 8.381 -9.252 -2.478 1.00 95.94 80 VAL A O 1
ATOM 625 N N . LYS A 1 81 ? 6.677 -9.958 -3.768 1.00 96.06 81 LYS A N 1
ATOM 626 C CA . LYS A 1 81 ? 7.394 -11.020 -4.469 1.00 96.06 81 LYS A CA 1
ATOM 627 C C . LYS A 1 81 ? 7.414 -10.676 -5.951 1.00 96.06 81 LYS A C 1
ATOM 629 O O . LYS A 1 81 ? 6.353 -10.621 -6.572 1.00 96.06 81 LYS A O 1
ATOM 634 N N . THR A 1 82 ? 8.605 -10.456 -6.480 1.00 92.06 82 THR A N 1
ATOM 635 C CA . THR A 1 82 ? 8.886 -10.257 -7.901 1.00 92.06 82 THR A CA 1
ATOM 636 C C . THR A 1 82 ? 9.734 -11.437 -8.402 1.00 92.06 82 THR A C 1
ATOM 638 O O . THR A 1 82 ? 10.251 -12.208 -7.584 1.00 92.06 82 THR A O 1
ATOM 641 N N . PRO A 1 83 ? 9.923 -11.602 -9.721 1.00 92.50 83 PRO A N 1
ATOM 642 C CA . PRO A 1 83 ? 10.895 -12.565 -10.241 1.00 92.50 83 PRO A CA 1
ATOM 643 C C . PRO A 1 83 ? 12.330 -12.308 -9.756 1.00 92.50 83 PRO A C 1
ATOM 645 O O . PRO A 1 83 ? 13.091 -13.255 -9.580 1.00 92.50 83 PRO A O 1
ATOM 648 N N . ASP A 1 84 ? 12.675 -11.047 -9.481 1.00 89.25 84 ASP A N 1
ATOM 649 C CA . ASP A 1 84 ? 14.009 -10.637 -9.019 1.00 89.25 84 ASP A CA 1
ATOM 650 C C . ASP A 1 84 ? 14.230 -10.908 -7.524 1.00 89.25 84 ASP A C 1
ATOM 652 O O . ASP A 1 84 ? 15.353 -10.830 -7.024 1.00 89.25 84 ASP A O 1
ATOM 656 N N . GLY A 1 85 ? 13.164 -11.231 -6.787 1.00 91.88 85 GLY A N 1
ATOM 657 C CA . GLY A 1 85 ? 13.246 -11.629 -5.392 1.00 91.88 85 GLY A CA 1
ATOM 658 C C . GLY A 1 85 ? 12.118 -11.080 -4.533 1.00 91.88 85 GLY A C 1
ATOM 659 O O . GLY A 1 85 ? 10.987 -10.860 -4.964 1.00 91.88 85 GLY A O 1
ATOM 660 N N . LYS A 1 86 ? 12.421 -10.917 -3.247 1.00 94.12 86 LYS A N 1
ATOM 661 C CA . LYS A 1 86 ? 11.464 -10.462 -2.242 1.00 94.12 86 LYS A CA 1
ATOM 662 C C . LYS A 1 86 ? 11.927 -9.148 -1.640 1.00 94.12 86 LYS A C 1
ATOM 664 O O . LYS A 1 86 ? 13.040 -9.064 -1.129 1.00 94.12 86 LYS A O 1
ATOM 669 N N . GLU A 1 87 ? 11.021 -8.185 -1.581 1.00 94.44 87 GLU A N 1
ATOM 670 C CA . GLU A 1 87 ? 11.220 -6.931 -0.860 1.00 94.44 87 GLU A CA 1
ATOM 671 C C . GLU A 1 87 ? 10.112 -6.704 0.177 1.00 94.44 87 GLU A C 1
ATOM 673 O O . GLU A 1 87 ? 9.046 -7.329 0.149 1.00 94.44 87 GLU A O 1
ATOM 678 N N . ILE A 1 88 ? 10.388 -5.828 1.143 1.00 97.12 88 ILE A N 1
ATOM 679 C CA . ILE A 1 88 ? 9.436 -5.445 2.185 1.00 97.12 88 ILE A CA 1
ATOM 680 C C . ILE A 1 88 ? 9.243 -3.936 2.132 1.00 97.12 88 ILE A C 1
ATOM 682 O O . ILE A 1 88 ? 10.182 -3.175 2.360 1.00 97.12 88 ILE A O 1
ATOM 686 N N . ILE A 1 89 ? 8.002 -3.516 1.910 1.00 96.00 89 ILE A N 1
ATOM 687 C CA . ILE A 1 89 ? 7.592 -2.116 1.881 1.00 96.00 89 ILE A CA 1
ATOM 688 C C . ILE A 1 89 ? 6.780 -1.818 3.141 1.00 96.00 89 ILE A C 1
ATOM 690 O O . ILE A 1 89 ? 5.858 -2.548 3.503 1.00 96.00 89 ILE A O 1
ATOM 694 N N . ARG A 1 90 ? 7.122 -0.727 3.824 1.00 97.25 90 ARG A N 1
ATOM 695 C CA . ARG A 1 90 ? 6.423 -0.240 5.022 1.00 97.25 90 ARG A CA 1
ATOM 696 C C . ARG A 1 90 ? 5.992 1.211 4.827 1.00 97.25 90 ARG A C 1
ATOM 698 O O . ARG A 1 90 ? 6.638 1.906 4.036 1.00 97.25 90 ARG A O 1
ATOM 705 N N . PRO A 1 91 ? 4.961 1.688 5.549 1.00 95.56 91 PRO A N 1
ATOM 706 C CA . PRO A 1 91 ? 4.662 3.113 5.633 1.00 95.56 91 PRO A CA 1
ATOM 707 C C . PRO A 1 91 ? 5.902 3.928 5.993 1.00 95.56 91 PRO A C 1
ATOM 709 O O . PRO A 1 91 ? 6.780 3.457 6.726 1.00 95.56 91 PRO A O 1
ATOM 712 N N . ARG A 1 92 ? 5.976 5.162 5.499 1.00 94.38 92 ARG A N 1
ATOM 713 C CA . ARG A 1 92 ? 7.073 6.062 5.848 1.00 94.38 92 ARG A CA 1
ATOM 714 C C . ARG A 1 92 ? 7.087 6.338 7.356 1.00 94.38 92 ARG A C 1
ATOM 716 O O . ARG A 1 92 ? 6.022 6.440 7.974 1.00 94.38 92 ARG A O 1
ATOM 723 N N . PRO A 1 93 ? 8.278 6.510 7.959 1.00 92.81 93 PRO A N 1
ATOM 724 C CA . PRO A 1 93 ? 8.382 6.943 9.345 1.00 92.81 93 PRO A CA 1
ATOM 725 C C . PRO A 1 93 ? 7.558 8.211 9.592 1.00 92.81 93 PRO A C 1
ATOM 727 O O . PRO A 1 93 ? 7.621 9.163 8.817 1.00 92.81 93 PRO A O 1
ATOM 730 N N . GLY A 1 94 ? 6.762 8.210 10.660 1.00 88.62 94 GLY A N 1
ATOM 731 C CA . GLY A 1 94 ? 5.893 9.336 11.010 1.00 88.62 94 GLY A CA 1
ATOM 732 C C . GLY A 1 94 ? 4.599 9.447 10.195 1.00 88.62 94 GLY A C 1
ATOM 733 O O . GLY A 1 94 ? 3.815 10.361 10.462 1.00 88.62 94 GLY A O 1
ATOM 734 N N . TYR A 1 95 ? 4.327 8.536 9.250 1.00 88.12 95 TYR A N 1
ATOM 735 C CA . TYR A 1 95 ? 3.040 8.504 8.558 1.00 88.12 95 TYR A CA 1
ATOM 736 C C . TYR A 1 95 ? 1.899 8.278 9.556 1.00 88.12 95 TYR A C 1
ATOM 738 O O . TYR A 1 95 ? 1.867 7.286 10.289 1.00 88.12 95 TYR A O 1
ATOM 746 N N . LYS A 1 96 ? 0.939 9.205 9.566 1.00 87.81 96 LYS A N 1
ATOM 747 C CA . LYS A 1 96 ? -0.289 9.083 10.348 1.00 87.81 96 LYS A CA 1
ATOM 748 C C . LYS A 1 96 ? -1.375 8.516 9.449 1.00 87.81 96 LYS A C 1
ATOM 750 O O . LYS A 1 96 ? -1.776 9.166 8.486 1.00 87.81 96 LYS A O 1
ATOM 755 N N . ARG A 1 97 ? -1.854 7.314 9.778 1.00 83.12 97 ARG A N 1
ATOM 756 C CA . ARG A 1 97 ? -2.965 6.687 9.056 1.00 83.12 97 ARG A CA 1
ATOM 757 C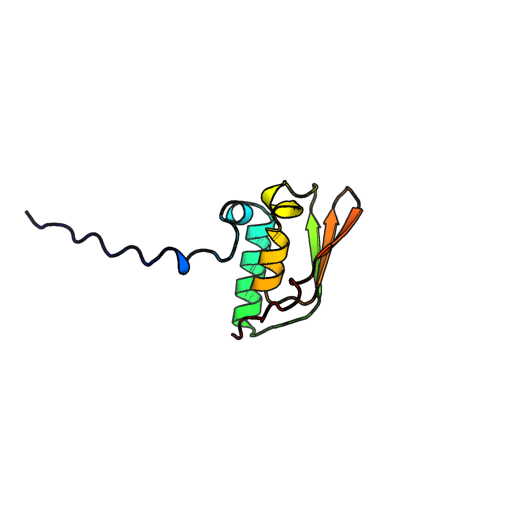 C . ARG A 1 97 ? -4.188 7.583 9.096 1.00 83.12 97 ARG A C 1
ATOM 759 O O . ARG A 1 97 ? -4.527 8.128 10.147 1.00 83.12 97 ARG A O 1
ATOM 766 N N . GLN A 1 98 ? -4.867 7.681 7.961 1.00 75.25 98 GLN A N 1
ATOM 767 C CA . GLN A 1 98 ? -6.223 8.198 7.966 1.00 75.25 98 GLN A CA 1
ATOM 768 C C . GLN A 1 98 ? -7.108 7.203 8.723 1.00 75.25 98 GLN A C 1
ATOM 770 O O . GLN A 1 98 ? -7.019 5.994 8.512 1.00 75.25 98 GLN A O 1
ATOM 775 N N . SER A 1 99 ? -7.921 7.710 9.642 1.00 66.38 99 SER A N 1
ATOM 776 C CA . SER A 1 99 ? -8.987 6.936 10.266 1.00 66.38 99 SER A CA 1
ATOM 777 C C . SER A 1 99 ? -10.218 6.967 9.361 1.00 66.38 99 SER A C 1
ATOM 779 O O . SER A 1 99 ? -10.571 8.013 8.812 1.00 66.38 99 SER A O 1
ATOM 781 N N . TRP A 1 100 ? -10.860 5.814 9.196 1.00 74.06 100 TRP A N 1
ATOM 782 C CA . TRP A 1 100 ? -12.133 5.651 8.494 1.00 74.06 100 TRP A CA 1
ATOM 783 C C . TRP A 1 100 ? -13.002 4.605 9.195 1.00 74.06 100 TRP A C 1
ATOM 785 O O . TRP A 1 100 ? -12.433 3.650 9.770 1.00 74.06 100 TRP A O 1
#

pLDDT: mean 80.44, std 19.89, range [37.84, 97.88]

Radius of gyration: 16.36 Å; chains: 1; bounding box: 43×43×37 Å

Foldseek 3Di:
DDDDDPPPPPDCVVPDLADPVCCPDPLNVVLVVLQVVCVVVQDAEDEEEAEDAADDDCCVPVVCRNLSSCLSSRYQWYWYQYPVGIDIHGHDPPRDHDGD